Protein AF-A0A133ZLJ8-F1 (afdb_monomer_lite)

pLDDT: mean 90.6, std 9.76, range [54.91, 98.38]

Secondary structure (DSSP, 8-state):
-PPPPHHHHHHHHHTT-TTHHHHHHHHHHHTHHHHHHHHHHTSPTT-GGG----SHHHHHHHHTT--STTSHHHHHHHHHHHTT--HHHHHHHHHHHHHHHHHH--HHHHHHHHHTPPPP---

Sequence (123 aa):
MDAPSDAAAAAFEYAGADAAMDYLYDFFDADLADRVRADRALVPEGMEDLLAAHSLEDYVWLWLKDTGPNSFWQFLLDGAADEDYQIEDARWALGMRLKEWAMDSPPHIAWFKEDGSELPVIA

Radius of gyration: 15.46 Å; chains: 1; bounding box: 42×25×45 Å

Foldseek 3Di:
DDDDDPQLVLLLVLLQDPVLLVLLVCCLVPPQLVLLVVVQVPDDPPCSVVSPCPDPLNSLVSLLPDDDCSRSLVSSVVCCVVSVHDNVSNVSSSVVQVVVCVVVNRCSSVVCVVVVDDHRDRD

Structure (mmCIF, N/CA/C/O backbone):
data_AF-A0A133ZLJ8-F1
#
_entry.id   AF-A0A133ZLJ8-F1
#
loop_
_atom_site.group_PDB
_atom_site.id
_atom_site.type_symbol
_atom_site.label_atom_id
_atom_site.label_alt_id
_atom_site.label_comp_id
_atom_site.label_asym_id
_atom_site.label_entity_id
_atom_site.label_seq_id
_atom_site.pdbx_PDB_ins_code
_atom_site.Cartn_x
_atom_site.Cartn_y
_atom_site.Cartn_z
_atom_site.occupancy
_atom_site.B_iso_or_equiv
_atom_site.auth_seq_id
_atom_site.auth_comp_id
_atom_site.auth_asym_id
_atom_site.auth_atom_id
_atom_site.pdbx_PDB_model_num
ATOM 1 N N . MET A 1 1 ? 25.702 9.211 -5.372 1.00 54.91 1 MET A N 1
ATOM 2 C CA . MET A 1 1 ? 24.589 8.255 -5.461 1.00 54.91 1 MET A CA 1
ATOM 3 C C . MET A 1 1 ? 24.506 7.921 -6.928 1.00 54.91 1 MET A C 1
ATOM 5 O O . MET A 1 1 ? 24.291 8.843 -7.706 1.00 54.91 1 MET A O 1
ATOM 9 N N . ASP A 1 2 ? 24.863 6.696 -7.294 1.00 65.00 2 ASP A N 1
ATOM 10 C CA . ASP A 1 2 ? 24.813 6.271 -8.692 1.00 65.00 2 ASP A CA 1
ATOM 11 C C . ASP A 1 2 ? 23.357 6.261 -9.168 1.00 65.00 2 ASP A C 1
ATOM 13 O O . ASP A 1 2 ? 22.437 6.154 -8.350 1.00 65.00 2 ASP A O 1
ATOM 17 N N . ALA A 1 3 ? 23.151 6.452 -10.470 1.00 71.94 3 ALA A N 1
ATOM 18 C CA . ALA A 1 3 ? 21.819 6.369 -11.054 1.00 71.94 3 ALA A CA 1
ATOM 19 C C . ALA A 1 3 ? 21.240 4.959 -10.821 1.00 71.94 3 ALA A C 1
ATOM 21 O O . ALA A 1 3 ? 22.010 3.991 -10.837 1.00 71.94 3 ALA A O 1
ATOM 22 N N . PRO A 1 4 ? 19.922 4.831 -10.580 1.00 82.12 4 PRO A N 1
ATOM 23 C CA . PRO A 1 4 ? 19.290 3.519 -10.492 1.00 82.12 4 PRO A CA 1
ATOM 24 C C . PRO A 1 4 ? 19.525 2.728 -11.786 1.00 82.12 4 PRO A C 1
ATOM 26 O O . PRO A 1 4 ? 19.690 3.316 -12.856 1.00 82.12 4 PRO A O 1
ATOM 29 N N . SER A 1 5 ? 19.560 1.398 -11.679 1.00 91.19 5 SER A N 1
ATOM 30 C CA . SER A 1 5 ? 19.497 0.521 -12.851 1.00 91.19 5 SER A CA 1
ATOM 31 C C . SER A 1 5 ? 18.196 0.764 -13.620 1.00 91.19 5 SER A C 1
ATOM 33 O O . SER A 1 5 ? 17.220 1.249 -13.047 1.00 91.19 5 SER A O 1
ATOM 35 N N . ASP A 1 6 ? 18.157 0.371 -14.894 1.00 93.44 6 ASP A N 1
ATOM 36 C CA . ASP A 1 6 ? 16.929 0.455 -15.695 1.00 93.44 6 ASP A CA 1
ATOM 37 C C . ASP A 1 6 ? 15.773 -0.320 -15.028 1.00 93.44 6 ASP A C 1
ATOM 39 O O . ASP A 1 6 ? 14.661 0.191 -14.948 1.00 93.44 6 ASP A O 1
ATOM 43 N N . ALA A 1 7 ? 16.057 -1.485 -14.432 1.00 94.19 7 ALA A N 1
ATOM 44 C CA . ALA A 1 7 ? 15.080 -2.271 -13.670 1.00 94.19 7 ALA A CA 1
ATOM 45 C C . ALA A 1 7 ? 14.566 -1.542 -12.411 1.00 94.19 7 ALA A C 1
ATOM 47 O O . ALA A 1 7 ? 13.368 -1.521 -12.138 1.00 94.19 7 ALA A O 1
ATOM 48 N N . ALA A 1 8 ? 15.450 -0.881 -11.656 1.00 94.38 8 ALA A N 1
ATOM 49 C CA . ALA A 1 8 ? 15.048 -0.084 -10.499 1.00 94.38 8 ALA A CA 1
ATOM 50 C C . ALA A 1 8 ? 14.234 1.154 -10.906 1.00 94.38 8 ALA A C 1
ATOM 52 O O . ALA A 1 8 ? 13.315 1.551 -10.189 1.00 94.38 8 ALA A O 1
ATOM 53 N N . ALA A 1 9 ? 14.549 1.758 -12.056 1.00 94.69 9 ALA A N 1
ATOM 54 C CA . ALA A 1 9 ? 13.765 2.848 -12.620 1.00 94.69 9 ALA A CA 1
ATOM 55 C C . ALA A 1 9 ? 12.360 2.378 -13.032 1.00 94.69 9 ALA A C 1
ATOM 57 O O . ALA A 1 9 ? 11.391 3.036 -12.659 1.00 94.69 9 ALA A O 1
ATOM 58 N N . ALA A 1 10 ? 12.247 1.222 -13.696 1.00 95.94 10 ALA A N 1
ATOM 59 C CA . ALA A 1 10 ? 10.967 0.611 -14.058 1.00 95.94 10 ALA A CA 1
ATOM 60 C C . ALA A 1 10 ? 10.108 0.312 -12.818 1.00 95.94 10 ALA A C 1
ATOM 62 O O . ALA A 1 10 ? 8.965 0.756 -12.734 1.00 95.94 10 ALA A O 1
ATOM 63 N N . ALA A 1 11 ? 10.687 -0.317 -11.787 1.00 97.38 11 ALA A N 1
ATOM 64 C CA . ALA A 1 11 ? 9.993 -0.570 -10.522 1.00 97.38 11 ALA A CA 1
ATOM 65 C C . ALA A 1 11 ? 9.488 0.721 -9.854 1.00 97.38 11 ALA A C 1
ATOM 67 O O . ALA A 1 11 ? 8.405 0.756 -9.271 1.00 97.38 11 ALA A O 1
ATOM 68 N N . PHE A 1 12 ? 10.268 1.803 -9.920 1.00 97.06 12 PHE A N 1
ATOM 69 C CA . PHE A 1 12 ? 9.892 3.091 -9.338 1.00 97.06 12 PHE A CA 1
ATOM 70 C C . PHE A 1 12 ? 8.791 3.815 -10.120 1.00 97.06 12 PHE A C 1
ATOM 72 O O . PHE A 1 12 ? 7.928 4.459 -9.508 1.00 97.06 12 PHE A O 1
ATOM 79 N N . GLU A 1 13 ? 8.811 3.710 -11.448 1.00 96.44 13 GLU A N 1
ATOM 80 C CA . GLU A 1 13 ? 7.740 4.198 -12.315 1.00 96.44 13 GLU A CA 1
ATOM 81 C C . GLU A 1 13 ? 6.442 3.437 -12.039 1.00 96.44 13 GLU A C 1
ATOM 83 O O . GLU A 1 13 ? 5.444 4.068 -11.691 1.00 96.44 13 GLU A O 1
ATOM 88 N N . TYR A 1 14 ? 6.492 2.103 -12.048 1.00 97.56 14 TYR A N 1
ATOM 89 C CA . TYR A 1 14 ? 5.343 1.242 -11.764 1.00 97.56 14 TYR A CA 1
ATOM 90 C C . TYR A 1 14 ? 4.750 1.486 -10.370 1.00 97.56 14 TYR A C 1
ATOM 92 O O . TYR A 1 14 ? 3.536 1.567 -10.203 1.00 97.56 14 TYR A O 1
ATOM 100 N N . ALA A 1 15 ? 5.594 1.735 -9.364 1.00 97.12 15 ALA A N 1
ATOM 101 C CA . ALA A 1 15 ? 5.149 2.117 -8.023 1.00 97.12 15 ALA A CA 1
ATOM 102 C C . ALA A 1 15 ? 4.308 3.408 -7.981 1.00 97.12 15 ALA A C 1
ATOM 104 O O . ALA A 1 15 ? 3.648 3.677 -6.981 1.00 97.12 15 ALA A O 1
ATOM 105 N N . GLY A 1 16 ? 4.370 4.244 -9.017 1.00 95.88 16 GLY A N 1
ATOM 106 C CA . GLY A 1 16 ? 3.555 5.449 -9.156 1.00 95.88 16 GLY A CA 1
ATOM 107 C C . GLY A 1 16 ? 2.354 5.294 -10.086 1.00 95.88 16 GLY A C 1
ATOM 108 O O . GLY A 1 16 ? 1.777 6.318 -10.444 1.00 95.88 16 GLY A O 1
ATOM 109 N N . ALA A 1 17 ? 2.013 4.077 -10.514 1.00 96.88 17 ALA A N 1
ATOM 110 C CA . ALA A 1 17 ? 0.882 3.831 -11.399 1.00 96.88 17 ALA A CA 1
ATOM 111 C C . ALA A 1 17 ? -0.456 3.879 -10.645 1.00 96.88 17 ALA A C 1
ATOM 113 O O . ALA A 1 17 ? -0.560 3.468 -9.489 1.00 96.88 17 ALA A O 1
ATOM 114 N N . ASP A 1 18 ? -1.498 4.348 -11.328 1.00 96.31 18 ASP A N 1
ATOM 115 C CA . ASP A 1 18 ? -2.871 4.396 -10.818 1.00 96.31 18 ASP A CA 1
ATOM 116 C C . ASP A 1 18 ? -3.479 3.002 -10.608 1.00 96.31 18 ASP A C 1
ATOM 118 O O . ASP A 1 18 ? -4.333 2.845 -9.743 1.00 96.31 18 ASP A O 1
ATOM 122 N N . ALA A 1 19 ? -2.978 1.978 -11.306 1.00 96.88 19 ALA A N 1
ATOM 123 C CA . ALA A 1 19 ? -3.339 0.571 -11.103 1.00 96.88 19 ALA A CA 1
ATOM 124 C C . ALA A 1 19 ? -3.177 0.092 -9.645 1.00 96.88 19 ALA A C 1
ATOM 126 O O . ALA A 1 19 ? -3.838 -0.854 -9.220 1.00 96.88 19 ALA A O 1
ATOM 127 N N . ALA A 1 20 ? -2.344 0.763 -8.844 1.00 97.12 20 ALA A N 1
ATOM 128 C CA . ALA A 1 20 ? -2.218 0.488 -7.415 1.00 97.12 20 ALA A CA 1
ATOM 129 C C . ALA A 1 20 ? -3.514 0.781 -6.625 1.00 97.12 20 ALA A C 1
ATOM 131 O O . ALA A 1 20 ? -3.690 0.264 -5.521 1.00 97.12 20 ALA A O 1
ATOM 132 N N . MET A 1 21 ? -4.428 1.589 -7.176 1.00 98.06 21 MET A N 1
ATOM 133 C CA . MET A 1 21 ? -5.725 1.893 -6.566 1.00 98.06 21 MET A CA 1
ATOM 134 C C . MET A 1 21 ? -6.609 0.655 -6.421 1.00 98.06 21 MET A C 1
ATOM 136 O O . MET A 1 21 ? -7.286 0.539 -5.404 1.00 98.06 21 MET A O 1
ATOM 140 N N . ASP A 1 22 ? -6.558 -0.294 -7.361 1.00 97.88 22 ASP A N 1
ATOM 141 C CA . ASP A 1 22 ? -7.327 -1.542 -7.260 1.00 97.88 22 ASP A CA 1
ATOM 142 C C . ASP A 1 22 ? -6.914 -2.331 -6.004 1.00 97.88 22 ASP A C 1
ATOM 144 O O . ASP A 1 22 ? -7.760 -2.746 -5.215 1.00 97.88 22 ASP A O 1
ATOM 148 N N . TYR A 1 23 ? -5.606 -2.414 -5.730 1.00 98.38 23 TYR A N 1
ATOM 149 C CA . TYR A 1 23 ? -5.076 -3.034 -4.509 1.00 98.38 23 TYR A CA 1
ATOM 150 C C . TYR A 1 23 ? -5.458 -2.262 -3.245 1.00 98.38 23 TYR A C 1
ATOM 152 O O . TYR A 1 23 ? -5.715 -2.866 -2.205 1.00 98.38 23 TYR A O 1
ATOM 160 N N . LEU A 1 24 ? -5.495 -0.928 -3.304 1.00 98.06 24 LEU A N 1
ATOM 161 C CA . LEU A 1 24 ? -5.935 -0.112 -2.172 1.00 98.06 24 LEU A CA 1
ATOM 162 C C . LEU A 1 24 ? -7.414 -0.364 -1.840 1.00 98.06 24 LEU A C 1
ATOM 164 O O . LEU A 1 24 ? -7.762 -0.469 -0.662 1.00 98.06 24 LEU A O 1
ATOM 168 N N . TYR A 1 25 ? -8.271 -0.477 -2.856 1.00 97.69 25 TYR A N 1
ATOM 169 C CA . TYR A 1 25 ? -9.686 -0.789 -2.671 1.00 97.69 25 TYR A CA 1
ATOM 170 C C . TYR A 1 25 ? -9.889 -2.207 -2.134 1.00 97.69 25 TYR A C 1
ATOM 172 O O . TYR A 1 25 ? -10.581 -2.375 -1.128 1.00 97.69 25 TYR A O 1
ATOM 180 N N . ASP A 1 26 ? -9.204 -3.201 -2.702 1.00 97.81 26 ASP A N 1
ATOM 181 C CA . ASP A 1 26 ? -9.247 -4.575 -2.194 1.00 97.81 26 ASP A CA 1
ATOM 182 C C . ASP A 1 26 ? -8.737 -4.658 -0.743 1.00 97.81 26 ASP A C 1
ATOM 184 O O . ASP A 1 26 ? -9.307 -5.370 0.088 1.00 97.81 26 ASP A O 1
ATOM 188 N N . PHE A 1 27 ? -7.714 -3.875 -0.384 1.00 97.31 27 PHE A N 1
ATOM 189 C CA . PHE A 1 27 ? -7.245 -3.763 0.997 1.00 97.31 27 PHE A CA 1
ATOM 190 C C . PHE A 1 27 ? -8.312 -3.173 1.927 1.00 97.31 27 PHE A C 1
ATOM 192 O O . PHE A 1 27 ? -8.497 -3.677 3.038 1.00 97.31 27 PHE A O 1
ATOM 199 N N . PHE A 1 28 ? -9.027 -2.127 1.507 1.00 95.62 28 PHE A N 1
ATOM 200 C CA . PHE A 1 28 ? -10.117 -1.545 2.298 1.00 95.62 28 PHE A CA 1
ATOM 201 C C . PHE A 1 28 ? -11.256 -2.535 2.543 1.00 95.62 28 PHE A C 1
ATOM 203 O O . PHE A 1 28 ? -11.777 -2.579 3.662 1.00 95.62 28 PHE A O 1
ATOM 210 N N . ASP A 1 29 ? -11.587 -3.346 1.543 1.0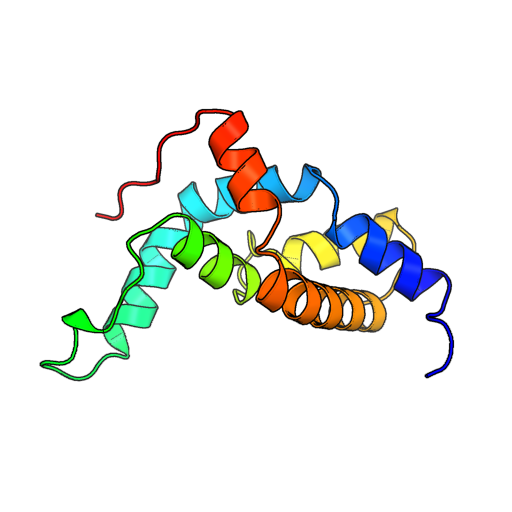0 95.25 29 ASP A N 1
ATOM 211 C CA . ASP A 1 29 ? -12.687 -4.304 1.616 1.00 95.25 29 ASP A CA 1
ATOM 212 C C . ASP A 1 29 ? -12.329 -5.572 2.403 1.00 95.25 29 ASP A C 1
ATOM 214 O O . ASP A 1 29 ? -13.151 -6.075 3.178 1.00 95.25 29 ASP A O 1
ATOM 218 N N . ALA A 1 30 ? -11.115 -6.101 2.224 1.00 95.25 30 ALA A N 1
ATOM 219 C CA . ALA A 1 30 ? -10.747 -7.424 2.726 1.00 95.25 30 ALA A CA 1
ATOM 220 C C . ALA A 1 30 ? -9.844 -7.403 3.968 1.00 95.25 30 ALA A C 1
ATOM 222 O O . ALA A 1 30 ? -10.001 -8.255 4.844 1.00 95.25 30 ALA A O 1
ATOM 223 N N . ASP A 1 31 ? -8.923 -6.441 4.072 1.00 94.62 31 ASP A N 1
ATOM 224 C CA . ASP A 1 31 ? -7.789 -6.544 5.002 1.00 94.62 31 ASP A CA 1
ATOM 225 C C . ASP A 1 31 ? -7.806 -5.469 6.100 1.00 94.62 31 ASP A C 1
ATOM 227 O O . ASP A 1 31 ? -7.378 -5.712 7.234 1.00 94.62 31 ASP A O 1
ATOM 231 N N . LEU A 1 32 ? -8.328 -4.276 5.797 1.00 93.50 32 LEU A N 1
ATOM 232 C CA . LEU A 1 32 ? -8.233 -3.096 6.656 1.00 93.50 32 LEU A CA 1
ATOM 233 C C . LEU A 1 32 ? -8.820 -3.330 8.052 1.00 93.50 32 LEU A C 1
ATOM 235 O O . LEU A 1 32 ? -8.211 -2.942 9.053 1.00 93.50 32 LEU A O 1
ATOM 239 N N . ALA A 1 33 ? -9.988 -3.969 8.144 1.00 91.12 33 ALA A N 1
ATOM 240 C CA . ALA A 1 33 ? -10.649 -4.194 9.426 1.00 91.12 33 ALA A CA 1
ATOM 241 C C . ALA A 1 33 ? -9.811 -5.088 10.352 1.00 91.12 33 ALA A C 1
ATOM 243 O O . ALA A 1 33 ? -9.631 -4.772 11.532 1.00 91.12 33 ALA A O 1
ATOM 244 N N . ASP A 1 34 ? -9.257 -6.174 9.819 1.00 90.12 34 ASP A N 1
ATOM 245 C CA . ASP A 1 34 ? -8.416 -7.087 10.589 1.00 90.12 34 ASP A CA 1
ATOM 246 C C . ASP A 1 34 ? -7.073 -6.453 10.933 1.00 90.12 34 ASP A C 1
ATOM 248 O O . ASP A 1 34 ? -6.597 -6.604 12.061 1.00 90.12 34 ASP A O 1
ATOM 252 N N . ARG A 1 35 ? -6.509 -5.653 10.024 1.00 88.69 35 ARG A N 1
ATOM 253 C CA . ARG A 1 35 ? -5.286 -4.902 10.288 1.00 88.69 35 ARG A CA 1
ATOM 254 C C . ARG A 1 35 ? -5.463 -3.888 11.417 1.00 88.69 35 ARG A C 1
ATOM 256 O O . ARG A 1 35 ? -4.643 -3.847 12.334 1.00 88.69 35 ARG A O 1
ATOM 263 N N . VAL A 1 36 ? -6.551 -3.119 11.404 1.00 87.62 36 VAL A N 1
ATOM 264 C CA . VAL A 1 36 ? -6.857 -2.153 12.470 1.00 87.62 36 VAL A CA 1
ATOM 265 C C . VAL A 1 36 ? -7.131 -2.858 13.799 1.00 87.62 36 VAL A C 1
ATOM 267 O O . VAL A 1 36 ? -6.683 -2.386 14.845 1.00 87.62 36 VAL A O 1
ATOM 270 N N . ARG A 1 37 ? -7.811 -4.012 13.795 1.00 85.94 37 ARG A N 1
ATOM 271 C CA . ARG A 1 37 ? -7.987 -4.835 15.006 1.00 85.94 37 ARG A CA 1
ATOM 272 C C . ARG A 1 37 ? -6.657 -5.376 15.534 1.00 85.94 37 ARG A C 1
ATOM 274 O O . ARG A 1 37 ? -6.445 -5.357 16.746 1.00 85.94 37 ARG A O 1
ATOM 281 N N . ALA A 1 38 ? -5.766 -5.832 14.655 1.00 86.44 38 ALA A N 1
ATOM 282 C CA . ALA A 1 38 ? -4.449 -6.337 15.032 1.00 86.44 38 ALA A CA 1
ATOM 283 C C . ALA A 1 38 ? -3.578 -5.236 15.651 1.00 86.44 38 ALA A C 1
ATOM 285 O O . ALA A 1 38 ? -3.006 -5.447 16.718 1.00 86.44 38 ALA A O 1
ATOM 286 N N . ASP A 1 39 ? -3.542 -4.047 15.043 1.00 81.94 39 ASP A N 1
ATOM 287 C CA . ASP A 1 39 ? -2.803 -2.907 15.592 1.00 81.94 39 ASP A CA 1
ATOM 288 C C . ASP A 1 39 ? -3.394 -2.460 16.942 1.00 81.94 39 ASP A C 1
ATOM 290 O O . ASP A 1 39 ? -2.643 -2.200 17.883 1.00 81.94 39 ASP A O 1
ATOM 294 N N . ARG A 1 40 ? -4.729 -2.474 17.094 1.00 80.88 40 ARG A N 1
ATOM 295 C CA . ARG A 1 40 ? -5.412 -2.223 18.380 1.00 80.88 40 ARG A CA 1
ATOM 296 C C . ARG A 1 40 ? -5.011 -3.201 19.477 1.00 80.88 40 ARG A C 1
ATOM 298 O O . ARG A 1 40 ? -4.831 -2.787 20.617 1.00 80.88 40 ARG A O 1
ATOM 305 N N . ALA A 1 41 ? -4.845 -4.480 19.151 1.00 82.69 41 ALA A N 1
ATOM 306 C CA . ALA A 1 41 ? -4.471 -5.503 20.128 1.00 82.69 41 ALA A CA 1
ATOM 307 C C . ALA A 1 41 ? -3.045 -5.327 20.683 1.00 82.69 41 ALA A C 1
ATOM 309 O O . ALA A 1 41 ? -2.721 -5.886 21.731 1.00 82.69 41 ALA A O 1
ATOM 310 N N . LEU A 1 42 ? -2.191 -4.565 19.994 1.00 81.94 42 LEU A N 1
ATOM 311 C CA . LEU A 1 42 ? -0.831 -4.255 20.439 1.00 81.94 42 LEU A CA 1
ATOM 312 C C . LEU A 1 42 ? -0.766 -3.023 21.347 1.00 81.94 42 LEU A C 1
ATOM 314 O O . LEU A 1 42 ? 0.294 -2.739 21.910 1.00 81.94 42 LEU A O 1
ATOM 318 N N . VAL A 1 43 ? -1.873 -2.293 21.496 1.00 78.12 43 VAL A N 1
ATOM 319 C CA . VAL A 1 43 ? -1.912 -1.079 22.304 1.00 78.12 43 VAL A CA 1
ATOM 320 C C . VAL A 1 43 ? -2.167 -1.412 23.771 1.00 78.12 43 VAL A C 1
ATOM 322 O O . VAL A 1 43 ? -3.119 -2.127 24.085 1.00 78.12 43 VAL A O 1
ATOM 325 N N . PRO A 1 44 ? -1.315 -0.917 24.688 1.00 80.38 44 PRO A N 1
ATOM 326 C CA . PRO A 1 44 ? -1.547 -1.066 26.117 1.00 80.38 44 PRO A CA 1
ATOM 327 C C . PRO A 1 44 ? -2.860 -0.416 26.563 1.00 80.38 44 PRO A C 1
ATOM 329 O O . PRO A 1 44 ? -3.254 0.624 26.038 1.00 80.38 44 PRO A O 1
ATOM 332 N N . GLU A 1 45 ? -3.478 -0.993 27.594 1.00 79.38 45 GLU A N 1
ATOM 333 C CA . GLU A 1 45 ? -4.691 -0.455 28.219 1.00 79.38 45 GLU A CA 1
ATOM 334 C C . GLU A 1 45 ? -4.491 1.015 28.647 1.00 79.38 45 GLU A C 1
ATOM 336 O O . GLU A 1 45 ? -3.514 1.348 29.328 1.00 79.38 45 GLU A O 1
ATOM 341 N N . GLY A 1 46 ? -5.405 1.900 28.239 1.00 74.56 46 GLY A N 1
ATOM 342 C CA . GLY A 1 46 ? -5.361 3.344 28.508 1.00 74.56 46 GLY A CA 1
ATOM 343 C C . GLY A 1 46 ? -4.591 4.183 27.478 1.00 74.56 46 GLY A C 1
ATOM 344 O O . GLY A 1 46 ? -4.392 5.380 27.702 1.00 74.56 46 GLY A O 1
ATOM 345 N N . MET A 1 47 ? -4.127 3.581 26.379 1.00 75.88 47 MET A N 1
ATOM 346 C CA . MET A 1 47 ? -3.471 4.264 25.252 1.00 75.88 47 MET A CA 1
ATOM 347 C C . MET A 1 47 ? -4.257 4.152 23.938 1.00 75.88 47 MET A C 1
ATOM 349 O O . MET A 1 47 ? -3.727 4.466 22.874 1.00 75.88 47 MET A O 1
ATOM 353 N N . GLU A 1 48 ? -5.515 3.722 23.995 1.00 70.81 48 GLU A N 1
ATOM 354 C CA . GLU A 1 48 ? -6.363 3.461 22.830 1.00 70.81 48 GLU A CA 1
ATOM 355 C C . GLU A 1 48 ? -6.565 4.718 21.971 1.00 70.81 48 GLU A C 1
ATOM 357 O O . GLU A 1 48 ? -6.576 4.626 20.746 1.00 70.81 48 GLU A O 1
ATOM 362 N N . ASP A 1 49 ? -6.606 5.897 22.599 1.00 66.56 49 ASP A N 1
ATOM 363 C CA . ASP A 1 49 ? -6.731 7.199 21.928 1.00 66.56 49 ASP A CA 1
ATOM 364 C C . ASP A 1 49 ? -5.512 7.561 21.050 1.00 66.56 49 ASP A C 1
ATOM 366 O O . ASP A 1 49 ? -5.589 8.478 20.233 1.00 66.56 49 ASP A O 1
ATOM 370 N N . LEU A 1 50 ? -4.373 6.866 21.200 1.00 65.88 50 LEU A N 1
ATOM 371 C CA . LEU A 1 50 ? -3.189 7.064 20.349 1.00 65.88 50 LEU A CA 1
ATOM 372 C C . LEU A 1 50 ? -3.320 6.384 18.984 1.00 65.88 50 LEU A C 1
ATOM 374 O O . LEU A 1 50 ? -2.537 6.678 18.077 1.00 65.88 50 LEU A O 1
ATOM 378 N N . LEU A 1 51 ? -4.285 5.477 18.822 1.00 64.06 51 LEU A N 1
ATOM 379 C CA . LEU A 1 51 ? -4.563 4.853 17.537 1.00 64.06 51 LEU A CA 1
ATOM 380 C C . LEU A 1 51 ? -5.335 5.835 16.674 1.00 64.06 51 LEU A C 1
ATOM 382 O O . LEU A 1 51 ? -6.556 5.826 16.613 1.00 64.06 51 LEU A O 1
ATOM 386 N N . ALA A 1 52 ? -4.583 6.682 15.984 1.00 56.94 52 ALA A N 1
ATOM 387 C CA . ALA A 1 52 ? -5.127 7.707 15.113 1.00 56.94 52 ALA A CA 1
ATOM 388 C C . ALA A 1 52 ? -5.802 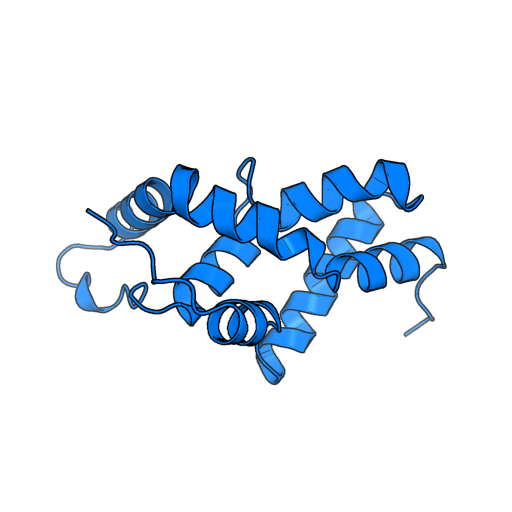7.156 13.848 1.00 56.94 52 ALA A C 1
ATOM 390 O O . ALA A 1 52 ? -6.381 7.959 13.133 1.00 56.94 52 ALA A O 1
ATOM 391 N N . ALA A 1 53 ? -5.761 5.838 13.580 1.00 62.50 53 ALA A N 1
ATOM 392 C CA . ALA A 1 53 ? -6.245 5.220 12.343 1.00 62.50 53 ALA A CA 1
ATOM 393 C C . ALA A 1 53 ? -7.766 5.355 12.162 1.00 62.50 53 ALA A C 1
ATOM 395 O O . ALA A 1 53 ? -8.540 4.428 12.408 1.00 62.50 53 ALA A O 1
ATOM 396 N N . HIS A 1 54 ? -8.168 6.545 11.736 1.00 74.56 54 HIS A N 1
ATOM 397 C CA . HIS A 1 54 ? -9.545 6.975 11.542 1.00 74.56 54 HIS A CA 1
ATOM 398 C C . HIS A 1 54 ? -9.687 7.889 10.318 1.00 74.56 54 HIS A C 1
ATOM 400 O O . HIS A 1 54 ? -10.775 8.408 10.065 1.00 74.56 54 HIS A O 1
ATOM 406 N N . SER A 1 55 ? -8.602 8.107 9.570 1.00 88.88 55 SER A N 1
ATOM 407 C CA . SER A 1 55 ? -8.584 8.913 8.353 1.00 88.88 55 SER A CA 1
ATOM 408 C C . SER A 1 55 ? -8.115 8.106 7.145 1.00 88.88 55 SER A C 1
ATOM 410 O O . SER A 1 55 ? -7.449 7.076 7.280 1.00 88.88 55 SER A O 1
ATOM 412 N N . LEU A 1 56 ? -8.446 8.604 5.951 1.00 92.94 56 LEU A N 1
ATOM 413 C CA . LEU A 1 56 ? -7.941 8.064 4.690 1.00 92.94 56 LEU A CA 1
ATOM 414 C C . LEU A 1 56 ? -6.415 7.998 4.694 1.00 92.94 56 LEU A C 1
ATOM 416 O O . LEU A 1 56 ? -5.826 7.003 4.286 1.00 92.94 56 LEU A O 1
ATOM 420 N N . GLU A 1 57 ? -5.785 9.070 5.164 1.00 92.88 57 GLU A N 1
ATOM 421 C CA . GLU A 1 57 ? -4.343 9.210 5.229 1.00 92.88 57 GLU A CA 1
ATOM 422 C C . GLU A 1 57 ? -3.726 8.088 6.076 1.00 92.88 57 GLU A C 1
ATOM 424 O O . GLU A 1 57 ? -2.769 7.448 5.639 1.00 92.88 57 GLU A O 1
ATOM 429 N N . ASP A 1 58 ? -4.304 7.784 7.241 1.00 90.75 58 ASP A N 1
ATOM 430 C CA . ASP A 1 58 ? -3.819 6.693 8.090 1.00 90.75 58 ASP A CA 1
ATOM 431 C C . ASP A 1 58 ? -3.965 5.329 7.418 1.00 90.75 58 ASP A C 1
ATOM 433 O O . ASP A 1 58 ? -3.041 4.519 7.480 1.00 90.75 58 ASP A O 1
ATOM 437 N N . TYR A 1 59 ? -5.098 5.072 6.758 1.00 93.12 59 TYR A N 1
ATOM 438 C CA . TYR A 1 59 ? -5.337 3.795 6.084 1.00 93.12 59 TYR A CA 1
ATOM 439 C C . TYR A 1 59 ? -4.411 3.595 4.886 1.00 93.12 59 TYR A C 1
ATOM 441 O O . TYR A 1 59 ? -3.871 2.505 4.716 1.00 93.12 59 TYR A O 1
ATOM 449 N N . VAL A 1 60 ? -4.146 4.645 4.105 1.00 95.81 60 VAL A N 1
ATOM 450 C CA . VAL A 1 60 ? -3.161 4.590 3.015 1.00 95.81 60 VAL A CA 1
ATOM 451 C C . VAL A 1 60 ? -1.766 4.325 3.582 1.00 95.81 60 VAL A C 1
ATOM 453 O O . VAL A 1 60 ? -1.051 3.456 3.090 1.00 95.81 60 VAL A O 1
ATOM 456 N N . TRP A 1 61 ? -1.369 5.003 4.661 1.00 94.88 61 TRP A N 1
ATOM 457 C CA . TRP A 1 61 ? -0.080 4.734 5.304 1.00 94.88 61 TRP A CA 1
ATOM 458 C C . TRP A 1 61 ? 0.017 3.346 5.931 1.00 94.88 61 TRP A C 1
ATOM 460 O O . TRP A 1 61 ? 1.122 2.815 6.049 1.00 94.88 61 TRP A O 1
ATOM 470 N N . LEU A 1 62 ? -1.098 2.778 6.375 1.00 93.31 62 LEU A N 1
ATOM 471 C CA . LEU A 1 62 ? -1.169 1.415 6.876 1.00 93.31 62 LEU A CA 1
ATOM 472 C C . LEU A 1 62 ? -0.977 0.416 5.732 1.00 93.31 62 LEU A C 1
ATOM 474 O O . LEU A 1 62 ? -0.098 -0.436 5.821 1.00 93.31 62 LEU A O 1
ATOM 478 N N . TRP A 1 63 ? -1.709 0.596 4.633 1.00 96.88 63 TRP A N 1
ATOM 479 C CA . TRP A 1 63 ? -1.604 -0.199 3.410 1.00 96.88 63 TRP A CA 1
ATOM 480 C C . TRP A 1 63 ? -0.188 -0.207 2.818 1.00 96.88 63 TRP A C 1
ATOM 482 O O . TRP A 1 63 ? 0.352 -1.265 2.500 1.00 96.88 63 TRP A O 1
ATOM 492 N N . LEU A 1 64 ? 0.467 0.958 2.757 1.00 96.94 64 LEU A N 1
ATOM 493 C CA . LEU A 1 64 ? 1.843 1.096 2.262 1.00 96.94 64 LEU A CA 1
ATOM 494 C C . LEU A 1 64 ? 2.889 0.333 3.098 1.00 96.94 64 LEU A C 1
ATOM 496 O O . LEU A 1 64 ? 4.000 0.094 2.624 1.00 96.94 64 LEU A O 1
ATOM 500 N N . LYS A 1 65 ? 2.568 -0.001 4.353 1.00 92.81 65 LYS A N 1
ATOM 501 C CA . LYS A 1 65 ? 3.441 -0.752 5.273 1.00 92.81 65 LYS A CA 1
ATOM 502 C C . LYS A 1 65 ? 2.996 -2.201 5.447 1.00 92.81 65 LYS A C 1
ATOM 504 O O . LYS A 1 65 ? 3.688 -2.958 6.131 1.00 92.81 65 LYS A O 1
ATOM 509 N N . ASP A 1 66 ? 1.837 -2.558 4.909 1.00 94.81 66 ASP A N 1
ATOM 510 C CA . ASP A 1 66 ? 1.292 -3.891 5.049 1.00 94.81 66 ASP A CA 1
ATOM 511 C C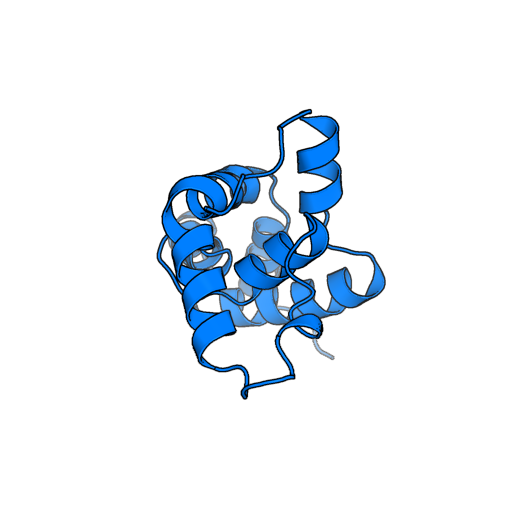 . ASP A 1 66 ? 2.042 -4.890 4.157 1.00 94.81 66 ASP A C 1
ATOM 513 O O . ASP A 1 66 ? 2.758 -4.521 3.224 1.00 94.81 66 ASP A O 1
ATOM 517 N N . THR A 1 67 ? 1.918 -6.173 4.483 1.00 93.12 67 THR A N 1
ATOM 518 C CA . THR A 1 67 ? 2.558 -7.271 3.744 1.00 93.12 67 THR A CA 1
ATOM 519 C C . THR A 1 67 ? 1.561 -8.360 3.355 1.00 93.12 67 THR A C 1
ATOM 521 O O . THR A 1 67 ? 1.967 -9.483 3.057 1.00 93.12 67 THR A O 1
ATOM 524 N N . GLY A 1 68 ? 0.264 -8.068 3.451 1.00 95.44 68 GLY A N 1
ATOM 525 C CA . GLY A 1 68 ? -0.828 -8.945 3.064 1.00 95.44 68 GLY A CA 1
ATOM 526 C C . GLY A 1 68 ? -1.041 -9.009 1.547 1.00 95.44 68 GLY A C 1
ATOM 527 O O . GLY A 1 68 ? -0.331 -8.349 0.781 1.00 95.44 68 GLY A O 1
ATOM 528 N N . PRO A 1 69 ? -2.020 -9.813 1.104 1.00 96.44 69 PRO A N 1
ATOM 529 C CA . PRO A 1 69 ? -2.269 -10.084 -0.310 1.00 96.44 69 PRO A CA 1
ATOM 530 C C . PRO A 1 69 ? -2.751 -8.864 -1.104 1.00 96.44 69 PRO A C 1
ATOM 532 O O . PRO A 1 69 ? -2.468 -8.796 -2.290 1.00 96.44 69 PRO A O 1
ATOM 535 N N . ASN A 1 70 ? -3.404 -7.882 -0.476 1.00 98.00 70 ASN A N 1
ATOM 536 C CA . ASN A 1 70 ? -3.806 -6.645 -1.158 1.00 98.00 70 ASN A CA 1
ATOM 537 C C . ASN A 1 70 ? -2.889 -5.465 -0.805 1.00 98.00 70 ASN A C 1
ATOM 539 O O . ASN A 1 70 ? -3.225 -4.308 -1.035 1.00 98.00 70 ASN A O 1
ATOM 543 N N . SER A 1 71 ? -1.719 -5.727 -0.213 1.00 97.81 71 SER A N 1
ATOM 544 C CA . SER A 1 71 ? -0.776 -4.671 0.160 1.00 97.81 71 SER A CA 1
ATOM 545 C C . SER A 1 71 ? -0.142 -4.004 -1.060 1.00 97.81 71 SER A C 1
ATOM 547 O O . SER A 1 71 ? 0.029 -4.613 -2.117 1.00 97.81 71 SER A O 1
ATOM 549 N N . PHE A 1 72 ? 0.327 -2.769 -0.881 1.00 98.25 72 PHE A N 1
ATOM 550 C CA . PHE A 1 72 ? 1.123 -2.091 -1.905 1.00 98.25 72 PHE A CA 1
ATOM 551 C C . PHE A 1 72 ? 2.416 -2.857 -2.236 1.00 98.25 72 PHE A C 1
ATOM 553 O O . PHE A 1 72 ? 2.915 -2.810 -3.357 1.00 98.25 72 PHE A O 1
ATOM 560 N N . TRP A 1 73 ? 2.961 -3.605 -1.272 1.00 97.94 73 TRP A N 1
ATOM 561 C CA . TRP A 1 73 ? 4.089 -4.494 -1.527 1.00 97.94 73 TRP A CA 1
ATOM 562 C C . TRP A 1 73 ? 3.726 -5.627 -2.492 1.00 97.94 73 TRP A C 1
ATOM 564 O O . TRP A 1 73 ? 4.511 -5.923 -3.389 1.00 97.94 73 TRP A O 1
ATOM 574 N N . GLN A 1 74 ? 2.547 -6.231 -2.336 1.00 98.06 74 GLN A N 1
ATOM 575 C CA . GLN A 1 74 ? 2.083 -7.280 -3.240 1.00 98.06 74 GLN A CA 1
ATOM 576 C C . GLN A 1 74 ? 1.843 -6.733 -4.654 1.00 98.06 74 GLN A C 1
ATOM 578 O O . GLN A 1 74 ? 2.341 -7.327 -5.604 1.00 98.06 74 GLN A O 1
ATOM 583 N N . PHE A 1 75 ? 1.247 -5.541 -4.784 1.00 98.19 75 PHE A N 1
ATOM 584 C CA . PHE A 1 75 ? 1.139 -4.828 -6.065 1.00 98.19 75 PHE A CA 1
ATOM 585 C C . PHE A 1 75 ? 2.492 -4.715 -6.791 1.00 98.19 75 PHE A C 1
ATOM 587 O O . PHE A 1 75 ? 2.601 -5.046 -7.973 1.00 98.19 75 PHE A O 1
ATOM 594 N N . LEU A 1 76 ? 3.549 -4.307 -6.079 1.00 97.75 76 LEU A N 1
ATOM 595 C CA . LEU A 1 76 ? 4.894 -4.227 -6.656 1.00 97.75 76 LEU A CA 1
ATOM 596 C C . LEU A 1 76 ? 5.478 -5.598 -7.003 1.00 97.75 76 LEU A C 1
ATOM 598 O O . LEU A 1 76 ? 6.267 -5.696 -7.935 1.00 97.75 76 LEU A O 1
ATOM 602 N N . LEU A 1 77 ? 5.155 -6.659 -6.269 1.00 96.81 77 LEU A N 1
ATOM 603 C CA . LEU A 1 77 ? 5.636 -7.994 -6.620 1.00 96.81 77 LEU A CA 1
ATOM 604 C C . LEU A 1 77 ? 4.954 -8.536 -7.873 1.00 96.81 77 LEU A C 1
ATOM 606 O O . LEU A 1 77 ? 5.627 -9.156 -8.693 1.00 96.81 77 LEU A O 1
ATOM 610 N N . ASP A 1 78 ? 3.662 -8.273 -8.039 1.00 96.38 78 ASP A N 1
ATOM 611 C CA . ASP A 1 78 ? 2.913 -8.752 -9.198 1.00 96.38 78 ASP A CA 1
ATOM 612 C C . A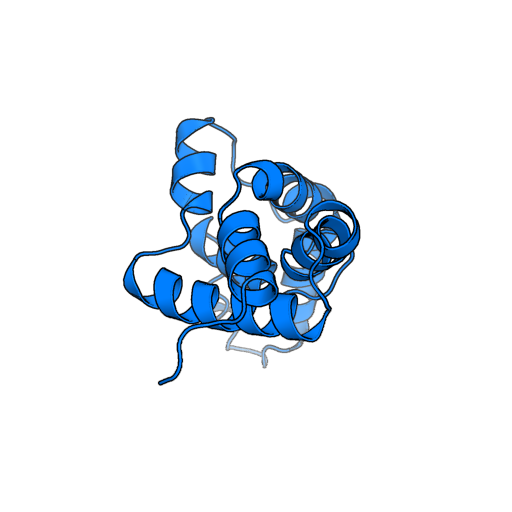SP A 1 78 ? 3.323 -8.015 -10.480 1.00 96.38 78 ASP A C 1
ATOM 614 O O . ASP A 1 78 ? 3.491 -8.651 -11.519 1.00 96.38 78 ASP A O 1
ATOM 618 N N . GLY A 1 79 ? 3.642 -6.718 -10.390 1.00 94.31 79 GLY A N 1
ATOM 619 C CA . GLY A 1 79 ? 4.209 -5.959 -11.512 1.00 94.31 79 GLY A CA 1
ATOM 620 C C . GLY A 1 79 ? 5.612 -6.400 -11.941 1.00 94.31 79 GLY A C 1
ATOM 621 O O . GLY A 1 79 ? 6.008 -6.162 -13.078 1.00 94.31 79 GLY A O 1
ATOM 622 N N . ALA A 1 80 ? 6.367 -7.089 -11.078 1.00 92.12 80 ALA A N 1
ATOM 623 C CA . ALA A 1 80 ? 7.751 -7.481 -11.364 1.00 92.12 80 ALA A CA 1
ATOM 624 C C . ALA A 1 80 ? 7.872 -8.388 -12.598 1.00 92.12 80 ALA A C 1
ATOM 626 O O . ALA A 1 80 ? 8.868 -8.338 -13.320 1.00 92.12 80 ALA A O 1
ATOM 627 N N . ALA A 1 81 ? 6.852 -9.218 -12.839 1.00 84.69 81 ALA A N 1
ATOM 628 C CA . ALA A 1 81 ? 6.807 -10.104 -13.994 1.00 84.69 81 ALA A CA 1
ATOM 629 C C . ALA A 1 81 ? 6.537 -9.353 -15.307 1.00 84.69 81 ALA A C 1
ATOM 631 O O . ALA A 1 81 ? 7.063 -9.753 -16.347 1.00 84.69 81 ALA A O 1
ATOM 632 N N . ASP A 1 82 ? 5.739 -8.287 -15.252 1.00 90.38 82 ASP A N 1
ATOM 633 C CA . ASP A 1 82 ? 5.285 -7.543 -16.428 1.00 90.38 82 ASP A CA 1
ATOM 634 C C . ASP A 1 82 ? 6.258 -6.417 -16.809 1.00 90.38 82 ASP A C 1
ATOM 636 O O . ASP A 1 82 ? 6.492 -6.169 -17.991 1.00 90.38 82 ASP A O 1
ATOM 640 N N . GLU A 1 83 ? 6.885 -5.794 -15.812 1.00 92.12 83 GLU A N 1
ATOM 641 C CA . GLU A 1 83 ? 7.759 -4.623 -15.964 1.00 92.12 83 GLU A CA 1
ATOM 642 C C . GLU A 1 83 ? 9.264 -4.967 -15.918 1.00 92.12 83 GLU A C 1
ATOM 644 O O . GLU A 1 83 ? 10.111 -4.075 -15.876 1.00 92.12 83 GLU A O 1
ATOM 649 N N . ASP A 1 84 ? 9.608 -6.261 -15.926 1.00 91.44 84 ASP A N 1
ATOM 650 C CA . ASP A 1 84 ? 10.983 -6.790 -16.001 1.00 91.44 84 ASP A CA 1
ATOM 651 C C . ASP A 1 84 ? 11.930 -6.255 -14.903 1.00 91.44 84 ASP A C 1
ATOM 653 O O . ASP A 1 84 ? 13.067 -5.845 -15.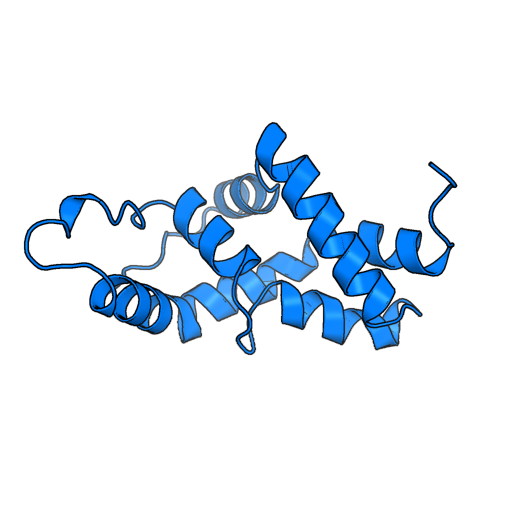156 1.00 91.44 84 ASP A O 1
ATOM 657 N N . TYR A 1 85 ? 11.473 -6.276 -13.646 1.00 96.19 85 TYR A N 1
ATOM 658 C CA . TYR A 1 85 ? 12.297 -5.951 -12.474 1.00 96.19 85 TYR A CA 1
ATOM 659 C C . TYR A 1 85 ? 12.296 -7.077 -11.433 1.00 96.19 85 TYR A C 1
ATOM 661 O O . TYR A 1 85 ? 11.502 -8.011 -11.490 1.00 96.19 85 TYR A O 1
ATOM 669 N N . GLN A 1 86 ? 13.228 -7.035 -10.476 1.00 95.19 86 GLN A N 1
ATOM 670 C CA . GLN A 1 86 ? 13.359 -8.063 -9.436 1.00 95.19 86 GLN A CA 1
ATOM 671 C C . GLN A 1 86 ? 12.853 -7.576 -8.071 1.00 95.19 86 GLN A C 1
ATOM 673 O O . GLN A 1 86 ? 12.571 -6.397 -7.851 1.00 95.19 86 GLN A O 1
ATOM 678 N N . ILE A 1 87 ? 12.769 -8.493 -7.105 1.00 94.69 87 ILE A N 1
ATOM 679 C CA . ILE A 1 87 ? 12.304 -8.201 -5.738 1.00 94.69 87 ILE A CA 1
ATOM 680 C C . ILE A 1 87 ? 13.150 -7.098 -5.078 1.00 94.69 87 ILE A C 1
ATOM 682 O O . ILE A 1 87 ? 12.632 -6.269 -4.325 1.00 94.69 87 ILE A O 1
ATOM 686 N N . GLU A 1 88 ? 14.456 -7.068 -5.338 1.00 95.19 88 GLU A N 1
ATOM 687 C CA . GLU A 1 88 ? 15.367 -6.042 -4.834 1.00 95.19 88 GLU A CA 1
ATOM 688 C C . GLU A 1 88 ? 15.038 -4.650 -5.386 1.00 95.19 88 GLU A C 1
ATOM 690 O O . GLU A 1 88 ? 15.077 -3.676 -4.629 1.00 95.19 88 GLU A O 1
ATOM 695 N N . ASP A 1 89 ? 14.663 -4.568 -6.664 1.00 96.38 89 ASP A N 1
ATOM 696 C CA . ASP A 1 89 ? 14.247 -3.333 -7.331 1.00 96.38 89 ASP A CA 1
ATOM 697 C C . ASP A 1 89 ? 12.899 -2.852 -6.783 1.00 96.38 89 ASP A C 1
ATOM 699 O O . ASP A 1 89 ? 12.766 -1.684 -6.418 1.00 96.38 89 ASP A O 1
ATOM 703 N N . ALA A 1 90 ? 11.938 -3.765 -6.595 1.00 96.12 90 ALA A N 1
ATOM 704 C CA . ALA A 1 90 ? 10.655 -3.483 -5.950 1.00 96.12 90 ALA A CA 1
ATOM 705 C C . ALA A 1 90 ? 10.845 -2.929 -4.530 1.00 96.12 90 ALA A C 1
ATOM 707 O O . ALA A 1 90 ? 10.237 -1.933 -4.133 1.00 96.12 90 ALA A O 1
ATOM 708 N N . ARG A 1 91 ? 11.734 -3.551 -3.743 1.00 95.94 91 ARG A N 1
ATOM 709 C CA . ARG A 1 91 ? 12.048 -3.098 -2.381 1.00 95.94 91 ARG A CA 1
ATOM 710 C C . ARG A 1 91 ? 12.713 -1.725 -2.394 1.00 95.94 91 ARG A C 1
ATOM 712 O O . ARG A 1 91 ? 12.428 -0.902 -1.519 1.00 95.94 91 ARG A O 1
ATOM 719 N N . TRP A 1 92 ? 13.607 -1.481 -3.349 1.00 96.25 92 TRP A N 1
ATOM 720 C CA . TRP A 1 92 ? 14.221 -0.172 -3.529 1.00 96.25 92 TRP A CA 1
ATOM 721 C C . TRP A 1 92 ? 13.171 0.886 -3.887 1.00 96.25 92 TRP A C 1
ATOM 723 O O . TRP A 1 92 ? 13.112 1.919 -3.217 1.00 96.25 92 TRP A O 1
ATOM 733 N N . ALA A 1 93 ? 12.301 0.598 -4.858 1.00 96.88 93 ALA A N 1
ATOM 734 C CA . ALA A 1 93 ? 11.218 1.469 -5.297 1.00 96.88 93 ALA A CA 1
ATOM 735 C C . ALA A 1 93 ? 10.267 1.819 -4.146 1.00 96.88 93 ALA A C 1
ATOM 737 O O . ALA A 1 93 ? 10.052 3.003 -3.880 1.00 96.88 93 ALA A O 1
ATOM 738 N N . LEU A 1 94 ? 9.798 0.820 -3.389 1.00 96.88 94 LEU A N 1
ATOM 739 C CA . LEU A 1 94 ? 8.990 1.024 -2.184 1.00 96.88 94 LEU A CA 1
ATOM 740 C C . LEU A 1 94 ? 9.696 1.960 -1.197 1.00 96.88 94 LEU A C 1
ATOM 742 O O . LEU A 1 94 ? 9.127 2.950 -0.742 1.00 96.88 94 LEU A O 1
ATOM 746 N N . GLY A 1 95 ? 10.964 1.681 -0.887 1.00 96.75 95 GLY A N 1
ATOM 747 C CA . GLY A 1 95 ? 11.745 2.498 0.036 1.00 96.75 95 GLY A CA 1
ATOM 748 C C . GLY A 1 95 ? 11.941 3.941 -0.440 1.00 96.75 95 GLY A C 1
ATOM 749 O O . GLY A 1 95 ? 12.029 4.847 0.390 1.00 96.75 95 GLY A O 1
ATOM 750 N N . MET A 1 96 ? 12.014 4.172 -1.751 1.00 96.38 96 MET A N 1
ATOM 751 C CA . MET A 1 96 ? 12.113 5.510 -2.332 1.00 96.38 96 MET A CA 1
ATOM 752 C C . MET A 1 96 ? 10.770 6.240 -2.323 1.00 96.38 96 MET A C 1
ATOM 754 O O . MET A 1 96 ? 10.730 7.384 -1.872 1.00 96.38 96 MET A O 1
ATOM 758 N N . ARG A 1 97 ? 9.674 5.575 -2.707 1.00 96.69 97 ARG A N 1
ATOM 759 C CA . ARG A 1 97 ? 8.319 6.141 -2.646 1.00 96.69 97 ARG A CA 1
ATOM 760 C C . ARG A 1 97 ? 7.909 6.498 -1.228 1.00 96.69 97 ARG A C 1
ATOM 762 O O . ARG A 1 97 ? 7.438 7.602 -1.000 1.00 96.69 97 ARG A O 1
ATOM 769 N N . LEU A 1 98 ? 8.188 5.641 -0.247 1.00 96.44 98 LEU A N 1
ATOM 770 C CA . LEU A 1 98 ? 7.923 5.958 1.159 1.00 96.44 98 LEU A CA 1
ATOM 771 C C . LEU A 1 98 ? 8.661 7.224 1.620 1.00 96.44 98 LEU A C 1
ATOM 773 O O . LEU A 1 98 ? 8.100 8.008 2.378 1.00 96.44 98 LEU A O 1
ATOM 777 N N . LYS A 1 99 ? 9.903 7.449 1.166 1.00 95.44 99 LYS A N 1
ATOM 778 C CA . LYS A 1 99 ? 10.653 8.677 1.490 1.00 95.44 99 LYS A CA 1
ATOM 779 C C . LYS A 1 99 ? 10.077 9.902 0.787 1.00 95.44 99 LYS A C 1
ATOM 781 O O . LYS A 1 99 ? 9.948 10.942 1.421 1.00 95.44 99 LYS A O 1
ATOM 786 N N . GLU A 1 100 ? 9.768 9.779 -0.500 1.00 95.25 100 GLU A N 1
ATOM 787 C CA . GLU A 1 100 ? 9.178 10.844 -1.318 1.00 95.25 100 GLU A CA 1
ATOM 788 C C . GLU A 1 100 ? 7.815 11.266 -0.758 1.00 95.25 100 GLU A C 1
ATOM 790 O O . GLU A 1 100 ? 7.600 12.420 -0.394 1.00 95.25 100 GLU A O 1
ATOM 795 N N . TRP A 1 101 ? 6.918 10.305 -0.574 1.00 96.62 101 TRP A N 1
ATOM 796 C CA . TRP A 1 101 ? 5.556 10.538 -0.112 1.00 96.62 101 TRP A CA 1
ATOM 797 C C . TRP A 1 101 ? 5.466 10.894 1.369 1.00 96.62 101 TRP A C 1
ATOM 799 O O . TRP A 1 101 ? 4.468 11.463 1.794 1.00 96.62 101 TRP A O 1
ATOM 809 N N . ALA A 1 102 ? 6.498 10.629 2.173 1.00 93.44 102 ALA A N 1
ATOM 810 C CA . ALA A 1 102 ? 6.559 11.182 3.525 1.00 93.44 102 ALA A CA 1
ATOM 811 C C . ALA A 1 102 ? 6.724 12.713 3.518 1.00 93.44 102 ALA A C 1
ATOM 813 O O . ALA A 1 102 ? 6.390 13.357 4.512 1.00 93.44 102 ALA A O 1
ATOM 814 N N . MET A 1 103 ? 7.232 13.293 2.422 1.00 93.56 103 MET A N 1
ATOM 815 C CA . MET A 1 103 ? 7.346 14.743 2.243 1.00 93.56 103 MET A CA 1
ATOM 816 C C . MET A 1 103 ? 6.100 15.331 1.567 1.00 93.56 103 MET A C 1
ATOM 818 O O . MET A 1 103 ? 5.576 16.327 2.060 1.00 93.56 103 MET A O 1
ATOM 822 N N . ASP A 1 104 ? 5.602 14.693 0.500 1.00 89.81 104 ASP A N 1
ATOM 823 C CA . ASP A 1 104 ? 4.556 15.265 -0.371 1.00 89.81 104 ASP A CA 1
ATOM 824 C C . ASP A 1 104 ? 3.179 14.571 -0.285 1.00 89.81 104 ASP A C 1
ATOM 826 O O . ASP A 1 104 ? 2.242 14.959 -0.976 1.00 89.81 104 ASP A O 1
ATOM 830 N N . SER A 1 105 ? 3.016 13.609 0.630 1.00 93.44 105 SER A N 1
ATOM 831 C CA . SER A 1 105 ? 1.875 12.677 0.743 1.00 93.44 105 SER A CA 1
ATOM 832 C C . SER A 1 105 ? 1.746 11.687 -0.432 1.00 93.44 105 SER A C 1
ATOM 834 O O . SER A 1 105 ? 2.073 12.018 -1.570 1.00 93.44 105 SER A O 1
ATOM 836 N N . PRO A 1 106 ? 1.261 10.452 -0.194 1.00 96.88 106 PRO A N 1
ATOM 837 C CA . PRO A 1 106 ? 0.989 9.508 -1.276 1.00 96.88 106 PRO A CA 1
ATOM 838 C C . PRO A 1 106 ? -0.089 10.029 -2.245 1.00 96.88 106 PRO A C 1
ATOM 840 O O . PRO A 1 106 ? -1.142 10.482 -1.783 1.00 96.88 106 PRO A O 1
ATOM 843 N N . PRO A 1 107 ? 0.101 9.905 -3.574 1.00 96.94 107 PRO A N 1
ATOM 844 C CA . PRO A 1 107 ? -0.856 10.408 -4.565 1.00 96.94 107 PRO A CA 1
ATOM 845 C C . PRO A 1 107 ? -2.216 9.700 -4.491 1.00 96.94 107 PRO A C 1
ATOM 847 O O . PRO A 1 107 ? -3.244 10.323 -4.743 1.00 96.94 107 PRO A O 1
ATOM 850 N N . HIS A 1 108 ? -2.234 8.449 -4.027 1.00 97.50 108 HIS A N 1
ATOM 851 C CA . HIS A 1 108 ? -3.431 7.643 -3.771 1.00 97.50 108 HIS A CA 1
ATOM 852 C C . HIS A 1 108 ? -4.498 8.365 -2.933 1.00 97.50 108 HIS A C 1
ATOM 854 O O . HIS A 1 108 ? -5.689 8.166 -3.142 1.00 97.50 108 HIS A O 1
ATOM 860 N N . ILE A 1 109 ? -4.094 9.248 -2.010 1.00 96.50 109 ILE A N 1
ATOM 861 C CA . ILE A 1 109 ? -5.036 10.049 -1.212 1.00 96.50 109 ILE A CA 1
ATOM 862 C C . ILE A 1 109 ? -5.815 11.021 -2.105 1.00 96.50 109 ILE A C 1
ATOM 864 O O . ILE A 1 109 ? -7.019 11.199 -1.921 1.00 96.50 109 ILE A O 1
ATOM 868 N N . ALA A 1 110 ? -5.129 11.682 -3.040 1.00 96.56 110 ALA A N 1
ATOM 869 C CA . ALA A 1 110 ? -5.760 12.601 -3.978 1.00 96.56 110 ALA A CA 1
ATOM 870 C C . ALA A 1 110 ? -6.643 11.833 -4.966 1.00 96.56 110 ALA A C 1
ATOM 872 O O . ALA A 1 110 ? -7.806 12.190 -5.122 1.00 96.56 110 ALA A O 1
ATOM 873 N N . TRP A 1 111 ? -6.135 10.736 -5.532 1.00 97.31 111 TRP A N 1
ATOM 874 C CA . TRP A 1 111 ? -6.883 9.896 -6.471 1.00 97.31 111 TRP A CA 1
ATOM 875 C C . TRP A 1 111 ? -8.172 9.340 -5.858 1.00 97.31 111 TRP A C 1
ATOM 877 O O . TRP A 1 111 ? -9.234 9.478 -6.454 1.00 97.31 111 TRP A O 1
ATOM 887 N N . PHE A 1 112 ? -8.117 8.825 -4.626 1.00 96.81 112 PHE A N 1
ATOM 888 C CA . PHE A 1 112 ? -9.307 8.370 -3.899 1.00 96.81 112 PHE A CA 1
ATOM 889 C C . PHE A 1 112 ? -10.345 9.492 -3.721 1.00 96.81 112 PHE A C 1
ATOM 891 O O . PHE A 1 112 ? -11.543 9.290 -3.916 1.00 96.81 112 PHE A O 1
ATOM 898 N N . LYS A 1 113 ? -9.895 10.700 -3.347 1.00 94.25 113 LYS A N 1
ATOM 899 C CA . LYS A 1 113 ? -10.782 11.863 -3.162 1.00 94.25 113 LYS A CA 1
ATOM 900 C C . LYS A 1 113 ? -11.414 12.314 -4.481 1.00 94.25 113 LYS A C 1
ATOM 902 O O . LYS A 1 113 ? -12.568 12.734 -4.476 1.00 94.25 113 LYS A O 1
ATOM 907 N N . GLU A 1 114 ? -10.666 12.256 -5.579 1.00 95.94 114 GLU A N 1
ATOM 908 C CA . GLU A 1 114 ? -11.129 12.618 -6.924 1.00 95.94 114 GLU A CA 1
ATOM 909 C C . GLU A 1 114 ? -12.148 11.618 -7.479 1.00 95.94 114 GLU A C 1
ATOM 911 O O . GLU A 1 114 ? -13.106 12.034 -8.131 1.00 95.94 114 GLU A O 1
ATOM 916 N N . ASP A 1 115 ? -11.986 10.332 -7.166 1.00 94.25 115 ASP A N 1
ATOM 917 C CA . ASP A 1 115 ? -12.925 9.265 -7.531 1.00 94.25 115 ASP A CA 1
ATOM 918 C C . ASP A 1 115 ? -14.274 9.381 -6.789 1.00 94.25 115 ASP A C 1
ATOM 920 O O . ASP A 1 115 ? -15.308 8.901 -7.249 1.00 94.25 115 ASP A O 1
ATOM 924 N N . GLY A 1 116 ? -14.299 10.092 -5.654 1.00 91.69 116 GLY A N 1
ATOM 925 C CA . GLY A 1 116 ? -15.521 10.352 -4.886 1.00 91.69 116 GLY A CA 1
ATOM 926 C C . GLY A 1 116 ? -16.006 9.156 -4.064 1.00 91.69 116 GLY A C 1
ATOM 927 O O . GLY A 1 116 ? -17.158 9.145 -3.626 1.00 91.69 116 GLY A O 1
ATOM 928 N N . SER A 1 117 ? -15.132 8.173 -3.849 1.00 91.50 117 SER A N 1
ATOM 929 C CA . SER A 1 117 ? -15.392 6.988 -3.037 1.00 91.50 117 SER A CA 1
ATOM 930 C C . SER A 1 117 ? -15.589 7.336 -1.553 1.00 91.50 117 SER A C 1
ATOM 932 O O . SER A 1 117 ? -14.986 8.269 -1.012 1.00 91.50 117 SER A O 1
ATOM 934 N N . GLU A 1 118 ? -16.461 6.588 -0.873 1.00 90.94 118 GLU A N 1
ATOM 935 C CA . GLU A 1 118 ? -16.693 6.746 0.566 1.00 90.94 118 GLU A CA 1
ATOM 936 C C . GLU A 1 118 ? -15.638 5.985 1.373 1.00 90.94 118 GLU A C 1
ATOM 938 O O . GLU A 1 118 ? -15.195 4.906 0.983 1.00 90.94 118 GLU A O 1
ATOM 943 N N . LEU A 1 119 ? -15.238 6.534 2.524 1.00 89.69 119 LEU A N 1
ATOM 944 C CA . LEU A 1 119 ? -14.286 5.842 3.390 1.00 89.69 119 LEU A CA 1
ATOM 945 C C . LEU A 1 119 ? -14.880 4.551 3.963 1.00 89.69 119 LEU A C 1
ATOM 947 O O . LEU A 1 119 ? -16.047 4.544 4.366 1.00 89.69 119 LEU A O 1
ATOM 951 N N . PRO A 1 120 ? -14.066 3.488 4.090 1.00 87.12 120 PRO A N 1
ATOM 952 C CA . PRO A 1 120 ? -14.517 2.239 4.678 1.00 87.12 120 PRO A CA 1
ATOM 953 C C . PRO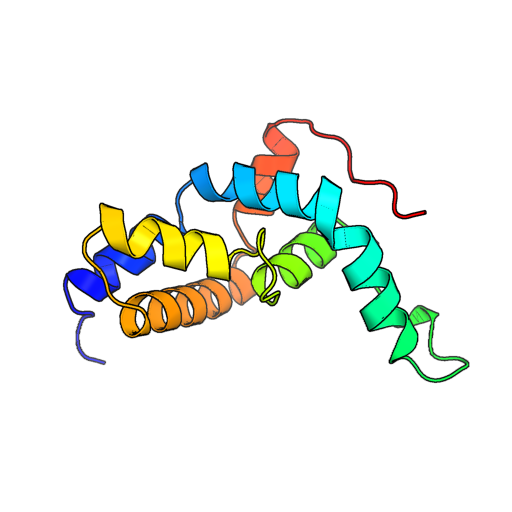 A 1 120 ? -14.930 2.439 6.140 1.00 87.12 120 PRO A C 1
ATOM 955 O O . PRO A 1 120 ? -14.242 3.093 6.934 1.00 87.12 120 PRO A O 1
ATOM 958 N N . VAL A 1 121 ? -16.060 1.836 6.513 1.00 81.88 121 VAL A N 1
ATOM 959 C CA . VAL A 1 121 ? -16.544 1.814 7.896 1.00 81.88 121 VAL A CA 1
ATOM 960 C C . VAL A 1 121 ? -15.973 0.587 8.592 1.00 81.88 121 VAL A C 1
ATOM 962 O O . VAL A 1 121 ? -16.379 -0.543 8.328 1.00 81.88 121 VAL A O 1
ATOM 965 N N . ILE A 1 122 ? -15.041 0.813 9.515 1.00 77.56 122 ILE A N 1
ATOM 966 C CA . ILE A 1 122 ? -14.428 -0.262 10.297 1.00 77.56 122 ILE A CA 1
ATOM 967 C C . ILE A 1 122 ? -15.325 -0.587 11.496 1.00 77.56 122 ILE A C 1
ATOM 969 O O . ILE A 1 122 ? -15.384 0.189 12.454 1.00 77.56 122 ILE A O 1
ATOM 973 N N . ALA A 1 123 ? -16.022 -1.724 11.423 1.00 61.25 123 ALA A N 1
ATOM 974 C CA . ALA A 1 123 ? -16.861 -2.268 12.496 1.00 61.25 123 ALA A CA 1
ATOM 975 C C . ALA A 1 123 ? -16.072 -3.099 13.523 1.00 61.25 123 ALA A C 1
ATOM 977 O O . ALA A 1 123 ? -15.177 -3.889 13.123 1.00 61.25 123 ALA A O 1
#